Protein AF-A0A1Y4LRM4-F1 (afdb_monomer_lite)

Secondary structure (DSSP, 8-state):
----HHHHHHHHHHHHHHHHHHHHHHHHHHHHTTPPPPPHHHHHHHHHHHHHT---HHHHHH----HHHHHHHHHHHHHHHHHHHHS-HHHHHHHHHHHHHHHHHHHHHHHHHHHHHHHHHHHHHHTTSS-SHHHHTTSS--PPP------

Foldseek 3Di:
DDDPPPVLVVVLVLCVVCVVVVLVLQCVVCVVVPHHRDDSVVSVVVSVCVSVVVDDPCCVVPVCPDPVVVVVVVVVVVVLVVLCVVDDPVRNVVSVVVVVVVVVVVVVVVVVVVVVVVVVVVVCCVVCSNPPCSPPVVVPPPDPPPPPDDD

pLDDT: mean 70.92, std 17.08, range [34.34, 95.25]

Sequence (151 aa):
MRKDLNAGGSLRAVMQQYHLALEQAICQLAQAVGNHPPERAEIALFFQELIDGGWDAYEEATAHESEELRKEDREILQLQEQIRQMLDREGQRQFDRYEDWLNCRMTSELDQAYLVGYQTAIRLLLMGILPADTLLARNARHEPEEEEEKT

Structure (mmCIF, N/CA/C/O 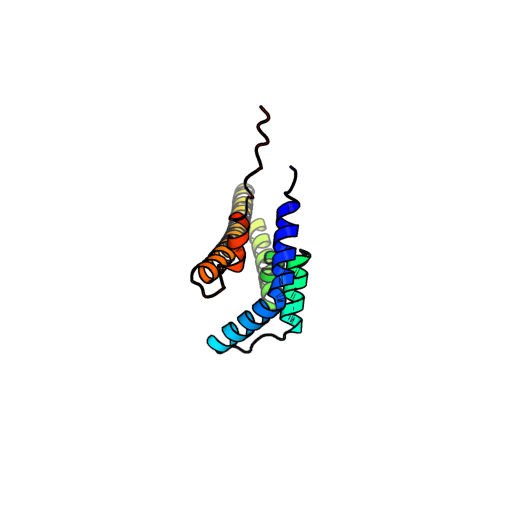backbone):
data_AF-A0A1Y4LRM4-F1
#
_entry.id   AF-A0A1Y4LRM4-F1
#
loop_
_atom_site.group_PDB
_atom_site.id
_atom_site.type_symbol
_atom_site.label_atom_id
_atom_site.label_alt_id
_atom_site.label_comp_id
_atom_site.label_asym_id
_atom_site.label_entity_id
_atom_site.label_seq_id
_atom_site.pdbx_PDB_ins_code
_atom_site.Cartn_x
_atom_site.Cartn_y
_atom_site.Cartn_z
_atom_site.occupancy
_atom_site.B_iso_or_equiv
_atom_site.auth_seq_id
_atom_site.auth_comp_id
_atom_site.auth_asym_id
_atom_site.auth_atom_id
_atom_site.pdbx_PDB_model_num
ATOM 1 N N . MET A 1 1 ? -20.186 1.868 -15.505 1.00 34.34 1 MET A N 1
ATOM 2 C CA . MET A 1 1 ? -18.829 2.426 -15.690 1.00 34.34 1 MET A CA 1
ATOM 3 C C . MET A 1 1 ? -18.031 1.466 -16.556 1.00 34.34 1 MET A C 1
ATOM 5 O O . MET A 1 1 ? -17.829 0.335 -16.138 1.00 34.34 1 MET A O 1
ATOM 9 N N . ARG A 1 2 ? -17.652 1.865 -17.776 1.00 35.56 2 ARG A N 1
ATOM 10 C CA . ARG A 1 2 ? -16.698 1.108 -18.601 1.00 35.56 2 ARG A CA 1
ATOM 11 C C . ARG A 1 2 ? -15.301 1.455 -18.077 1.00 35.56 2 ARG A C 1
ATOM 13 O O . ARG A 1 2 ? -14.904 2.603 -18.201 1.00 35.56 2 ARG A O 1
ATOM 20 N N . LYS A 1 3 ? -14.614 0.512 -17.422 1.00 41.62 3 LYS A N 1
ATOM 21 C CA . LYS A 1 3 ? -13.171 0.633 -17.162 1.00 41.62 3 LYS A CA 1
ATOM 22 C C . LYS A 1 3 ? -12.475 0.573 -18.521 1.00 41.62 3 LYS A C 1
ATOM 24 O O . LYS A 1 3 ? -12.751 -0.342 -19.297 1.00 41.62 3 LYS A O 1
ATOM 29 N N . ASP A 1 4 ? -11.632 1.553 -18.815 1.00 41.44 4 ASP A N 1
ATOM 30 C CA . ASP A 1 4 ? -10.870 1.637 -20.056 1.00 41.44 4 ASP A CA 1
ATOM 31 C C . ASP A 1 4 ? -9.929 0.430 -20.201 1.00 41.44 4 ASP A C 1
ATOM 33 O O . ASP A 1 4 ? -8.789 0.434 -19.744 1.00 41.44 4 ASP A O 1
ATOM 37 N N . LEU A 1 5 ? -10.405 -0.613 -20.886 1.00 46.59 5 LEU A N 1
ATOM 38 C CA . LEU A 1 5 ? -9.640 -1.804 -21.284 1.00 46.59 5 LEU A CA 1
ATOM 39 C C . LEU A 1 5 ? -8.415 -1.473 -22.163 1.00 46.59 5 LEU A C 1
ATOM 41 O O . LEU A 1 5 ? -7.569 -2.331 -22.396 1.00 46.59 5 LEU A O 1
ATOM 45 N N . ASN A 1 6 ? -8.306 -0.233 -22.645 1.00 49.56 6 ASN A N 1
ATOM 46 C CA . ASN A 1 6 ? -7.268 0.199 -23.575 1.00 49.56 6 ASN A CA 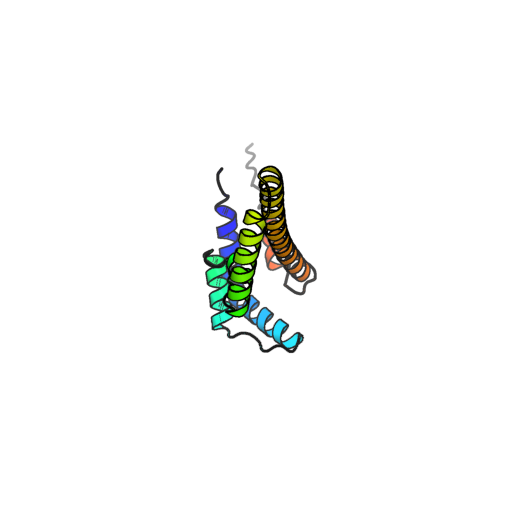1
ATOM 47 C C . ASN A 1 6 ? -5.941 0.573 -22.876 1.00 49.56 6 ASN A C 1
ATOM 49 O O . ASN A 1 6 ? -4.865 0.385 -23.440 1.00 49.56 6 ASN A O 1
ATOM 53 N N . ALA A 1 7 ? -5.988 1.040 -21.620 1.00 48.62 7 ALA A N 1
ATOM 54 C CA . ALA A 1 7 ? -4.785 1.435 -20.877 1.00 48.62 7 ALA A CA 1
ATOM 55 C C . ALA A 1 7 ? -3.923 0.223 -20.470 1.00 48.62 7 ALA A C 1
ATOM 57 O O . ALA A 1 7 ? -2.698 0.257 -20.601 1.00 48.62 7 ALA A O 1
ATOM 58 N N . GLY A 1 8 ? -4.566 -0.879 -20.061 1.00 53.28 8 GLY A N 1
ATOM 59 C CA . GLY A 1 8 ? -3.880 -2.123 -19.687 1.00 53.28 8 GLY A CA 1
ATOM 60 C C . GLY A 1 8 ? -3.144 -2.783 -20.859 1.00 53.28 8 GLY A C 1
ATOM 61 O O . GLY A 1 8 ? -2.034 -3.284 -20.690 1.00 53.28 8 GLY A O 1
ATOM 62 N N . GLY A 1 9 ? -3.708 -2.716 -22.070 1.00 62.94 9 GLY A N 1
ATOM 63 C CA . GLY A 1 9 ? -3.059 -3.229 -23.282 1.00 62.94 9 GLY A CA 1
ATOM 64 C C . GLY A 1 9 ? -1.820 -2.425 -23.686 1.00 62.94 9 GLY A C 1
ATOM 65 O O . GLY A 1 9 ? -0.806 -3.006 -24.075 1.00 62.94 9 GLY A O 1
ATOM 66 N N . SER A 1 10 ? -1.870 -1.097 -23.539 1.00 65.25 10 SER A N 1
ATOM 67 C CA . SER A 1 10 ? -0.737 -0.224 -23.863 1.00 65.25 10 SER A CA 1
ATOM 68 C C . SER A 1 10 ? 0.431 -0.407 -22.891 1.00 65.25 10 SER A C 1
ATOM 70 O O . SER A 1 10 ? 1.576 -0.489 -23.331 1.00 65.25 10 SER A O 1
ATOM 72 N N . LEU A 1 11 ? 0.162 -0.508 -21.583 1.00 65.44 11 LEU A N 1
ATOM 73 C CA . LEU A 1 11 ? 1.206 -0.736 -20.578 1.00 65.44 11 LEU A CA 1
ATOM 74 C C . LEU A 1 11 ? 1.873 -2.105 -20.762 1.00 65.44 11 LEU A C 1
ATOM 76 O O . LEU A 1 11 ? 3.098 -2.195 -20.783 1.00 65.44 11 LEU A O 1
ATOM 80 N N . ARG A 1 12 ? 1.068 -3.152 -20.979 1.00 67.12 12 ARG A N 1
ATOM 81 C CA . ARG A 1 12 ? 1.541 -4.513 -21.263 1.00 67.12 12 ARG A CA 1
ATOM 82 C C . ARG A 1 12 ? 2.486 -4.556 -22.465 1.00 67.12 12 ARG A C 1
ATOM 84 O O . ARG A 1 12 ? 3.555 -5.150 -22.372 1.00 67.12 12 ARG A O 1
ATOM 91 N N . ALA A 1 13 ? 2.124 -3.899 -23.567 1.00 71.12 13 ALA A N 1
ATOM 92 C CA . ALA A 1 13 ? 2.953 -3.857 -24.772 1.00 71.12 13 ALA A CA 1
ATOM 93 C C . ALA A 1 13 ? 4.296 -3.140 -24.540 1.00 71.12 13 ALA A C 1
ATOM 95 O O . ALA A 1 13 ? 5.335 -3.610 -25.000 1.00 71.12 13 ALA A O 1
ATOM 96 N N . VAL A 1 14 ? 4.284 -2.027 -23.799 1.00 70.50 14 VAL A N 1
ATOM 97 C CA . VAL A 1 14 ? 5.500 -1.276 -23.447 1.00 70.50 14 VAL A CA 1
ATOM 98 C C . VAL A 1 14 ? 6.408 -2.107 -22.539 1.00 70.50 14 VAL A C 1
ATOM 100 O O . VAL A 1 14 ? 7.601 -2.226 -22.808 1.00 70.50 14 VAL A O 1
ATOM 103 N N . MET A 1 15 ? 5.853 -2.730 -21.499 1.00 70.25 15 MET A N 1
ATOM 104 C CA . MET A 1 15 ? 6.635 -3.537 -20.561 1.00 70.25 15 MET A CA 1
ATOM 105 C C . MET A 1 15 ? 7.269 -4.753 -21.246 1.00 70.25 15 MET A C 1
ATOM 107 O O . MET A 1 15 ? 8.454 -5.005 -21.052 1.00 70.25 15 MET A O 1
ATOM 111 N N . GLN A 1 16 ? 6.540 -5.444 -22.130 1.00 74.00 16 GLN A N 1
ATOM 112 C CA . GLN A 1 16 ? 7.091 -6.554 -22.921 1.00 74.00 16 GLN A CA 1
ATOM 113 C C . GLN A 1 16 ? 8.221 -6.111 -23.859 1.00 74.00 16 GLN A C 1
ATOM 115 O O . GLN A 1 16 ? 9.205 -6.830 -24.021 1.00 74.00 16 GLN A O 1
ATOM 120 N N . GLN A 1 17 ? 8.104 -4.927 -24.466 1.00 77.12 17 GLN A N 1
ATOM 121 C CA . GLN A 1 17 ? 9.112 -4.408 -25.388 1.00 77.12 17 GLN A CA 1
ATOM 122 C C . GLN A 1 17 ? 10.429 -4.047 -24.683 1.00 77.12 17 GLN A C 1
ATOM 124 O O . GLN A 1 17 ? 11.501 -4.248 -25.254 1.00 77.12 17 GLN A O 1
ATOM 129 N N . TYR A 1 18 ? 10.363 -3.505 -23.464 1.00 75.62 18 TYR A N 1
ATOM 130 C CA . TYR A 1 18 ? 11.533 -2.959 -22.763 1.00 75.62 18 TYR A CA 1
ATOM 131 C C . TYR A 1 18 ? 12.011 -3.796 -21.577 1.00 75.62 18 TYR A C 1
ATOM 133 O O . TYR A 1 18 ? 12.945 -3.383 -20.893 1.00 75.62 18 TYR A O 1
ATOM 141 N N . HIS A 1 19 ? 11.431 -4.974 -21.352 1.00 72.62 19 HIS A N 1
ATOM 142 C CA . HIS A 1 19 ? 11.702 -5.821 -20.191 1.00 72.62 19 HIS A CA 1
ATOM 143 C C . HIS A 1 19 ? 13.205 -6.013 -19.898 1.00 72.62 19 HIS A C 1
ATOM 145 O O . HIS A 1 19 ? 13.652 -5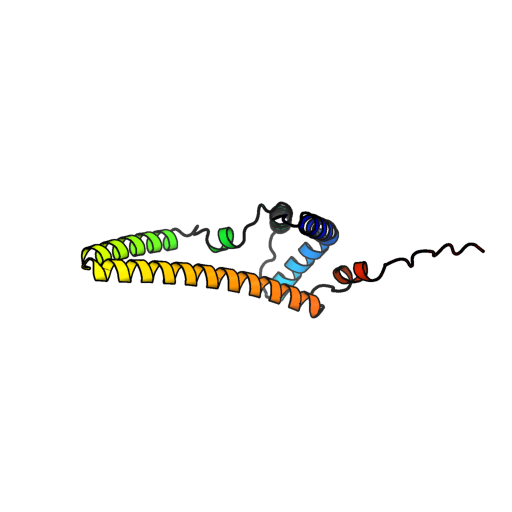.724 -18.793 1.00 72.62 19 HIS A O 1
ATOM 151 N N . LEU A 1 20 ? 14.013 -6.369 -20.904 1.00 76.75 20 LEU A N 1
ATOM 152 C CA . LEU A 1 20 ? 15.460 -6.578 -20.735 1.00 76.75 20 LEU A CA 1
ATOM 153 C C . LEU A 1 20 ? 16.221 -5.294 -20.351 1.00 76.75 20 LEU A C 1
ATOM 155 O O . LEU A 1 20 ? 17.183 -5.332 -19.583 1.00 76.75 20 LEU A O 1
ATOM 159 N N . ALA A 1 21 ? 15.810 -4.147 -20.898 1.00 78.81 21 ALA A N 1
ATOM 160 C CA . ALA A 1 21 ? 16.421 -2.859 -20.578 1.00 78.81 21 ALA A CA 1
ATOM 161 C C . ALA A 1 21 ? 16.053 -2.413 -19.155 1.00 78.81 21 ALA A C 1
ATOM 163 O O . ALA A 1 21 ? 16.892 -1.864 -18.443 1.00 78.81 21 ALA A O 1
ATOM 164 N N . LEU A 1 22 ? 14.820 -2.696 -18.728 1.00 74.81 22 LEU A N 1
ATOM 165 C CA . LEU A 1 22 ? 14.349 -2.433 -17.371 1.00 74.81 22 LEU A CA 1
ATOM 166 C C . LEU A 1 22 ? 15.076 -3.306 -16.340 1.00 74.81 22 LEU A C 1
ATOM 168 O O . LEU A 1 22 ? 15.524 -2.780 -15.324 1.00 74.81 22 LEU A O 1
ATOM 172 N N . GLU A 1 23 ? 15.283 -4.596 -16.625 1.00 77.69 23 GLU A N 1
ATOM 173 C CA . GLU A 1 23 ? 16.111 -5.477 -15.787 1.00 77.69 23 GLU A CA 1
ATOM 174 C C . GLU A 1 23 ? 17.522 -4.916 -15.588 1.00 77.69 23 GLU A C 1
ATOM 176 O O . GLU A 1 23 ? 18.012 -4.808 -14.463 1.00 77.69 23 GLU A O 1
ATOM 181 N N . GLN A 1 24 ? 18.177 -4.513 -16.681 1.00 78.50 24 GLN A N 1
ATOM 182 C CA . GLN A 1 24 ? 19.525 -3.949 -16.618 1.00 78.50 24 GLN A CA 1
ATOM 183 C C . GLN A 1 24 ? 19.569 -2.640 -15.825 1.00 78.50 24 GLN A C 1
ATOM 185 O O . GLN A 1 24 ? 20.495 -2.450 -15.034 1.00 78.50 24 GLN A O 1
ATOM 190 N N . ALA A 1 25 ? 18.576 -1.765 -15.998 1.00 77.44 25 ALA A N 1
ATOM 191 C CA . ALA A 1 25 ? 18.480 -0.516 -15.252 1.00 77.44 25 ALA A CA 1
ATOM 192 C C . ALA A 1 25 ? 18.331 -0.764 -13.742 1.00 77.44 25 ALA A C 1
ATOM 194 O O . ALA A 1 25 ? 19.029 -0.130 -12.952 1.00 77.44 25 ALA A O 1
ATOM 195 N N . ILE A 1 26 ? 17.493 -1.725 -13.334 1.00 75.19 26 ILE A N 1
ATOM 196 C CA . ILE A 1 26 ? 17.320 -2.104 -11.922 1.00 75.19 26 ILE A CA 1
ATOM 197 C C . ILE A 1 26 ? 18.644 -2.597 -11.328 1.00 75.19 26 ILE A C 1
ATOM 199 O O . ILE A 1 26 ? 19.051 -2.128 -10.262 1.00 75.19 26 ILE A O 1
ATOM 203 N N . CYS A 1 27 ? 19.364 -3.479 -12.029 1.00 75.00 27 CYS A N 1
ATOM 204 C CA . CYS A 1 27 ? 20.660 -3.958 -11.549 1.00 75.00 27 CYS A CA 1
ATOM 205 C C . CYS A 1 27 ? 21.686 -2.820 -11.407 1.00 75.00 27 CYS A C 1
ATOM 207 O O . CYS A 1 27 ? 22.420 -2.774 -10.421 1.00 75.00 27 CYS A O 1
ATOM 209 N N . GLN A 1 28 ? 21.736 -1.898 -12.373 1.00 77.00 28 GLN A N 1
ATOM 210 C CA . GLN A 1 28 ? 22.663 -0.763 -12.348 1.00 77.00 28 GLN A CA 1
ATOM 211 C C . GLN A 1 28 ? 22.339 0.221 -11.222 1.00 77.00 28 GLN A C 1
ATOM 213 O O . GLN A 1 28 ? 23.251 0.695 -10.547 1.00 77.00 28 GLN A O 1
ATOM 218 N N . LEU A 1 29 ? 21.056 0.500 -10.981 1.00 71.50 29 LEU A N 1
ATOM 219 C CA . LEU A 1 29 ? 20.618 1.356 -9.881 1.00 71.50 29 LEU A CA 1
ATOM 220 C C . LEU A 1 29 ? 20.972 0.744 -8.525 1.00 71.50 29 LEU A C 1
ATOM 222 O O . LEU A 1 29 ? 21.547 1.441 -7.691 1.00 71.50 29 LEU A O 1
ATOM 226 N N . ALA A 1 30 ? 20.702 -0.551 -8.325 1.00 68.94 30 ALA A N 1
ATOM 227 C CA . ALA A 1 30 ? 21.066 -1.258 -7.098 1.00 68.94 30 ALA A CA 1
ATOM 228 C C . ALA A 1 30 ? 22.578 -1.179 -6.832 1.00 68.94 30 ALA A C 1
ATOM 230 O O . ALA A 1 30 ? 22.998 -0.810 -5.737 1.00 68.94 30 ALA A O 1
ATOM 231 N N . GLN A 1 31 ? 23.396 -1.419 -7.859 1.00 72.94 31 GLN A N 1
ATOM 232 C CA . GLN A 1 31 ? 24.853 -1.306 -7.761 1.00 72.94 31 GLN A CA 1
ATOM 233 C C . GLN A 1 31 ? 25.315 0.124 -7.455 1.00 72.94 31 GLN A C 1
ATOM 235 O O . GLN A 1 31 ? 26.211 0.313 -6.632 1.00 72.94 31 GLN A O 1
ATOM 240 N N . ALA A 1 32 ? 24.705 1.136 -8.079 1.00 68.19 32 ALA A N 1
ATOM 241 C CA . ALA A 1 32 ? 25.070 2.538 -7.885 1.00 68.19 32 ALA A CA 1
ATOM 242 C C . ALA A 1 32 ? 24.819 3.032 -6.451 1.00 68.19 32 ALA A C 1
ATOM 244 O O . ALA A 1 32 ? 25.557 3.888 -5.966 1.00 68.19 32 ALA A O 1
ATOM 245 N N . VAL A 1 33 ? 23.817 2.477 -5.761 1.00 70.25 33 VAL A N 1
ATOM 246 C CA . VAL A 1 33 ? 23.531 2.782 -4.347 1.00 70.25 33 VAL A CA 1
ATOM 247 C C . VAL A 1 33 ? 24.230 1.834 -3.362 1.00 70.25 33 VAL A C 1
ATOM 249 O O . VAL A 1 33 ? 24.035 1.959 -2.157 1.00 70.25 33 VAL A O 1
ATOM 252 N N . GLY A 1 34 ? 25.066 0.910 -3.852 1.00 66.94 34 GLY A N 1
ATOM 253 C CA . GLY A 1 34 ? 25.830 -0.032 -3.026 1.00 66.94 34 GLY A CA 1
ATOM 254 C C . GLY A 1 34 ? 25.057 -1.275 -2.569 1.00 66.94 34 GLY A C 1
ATOM 255 O O . GLY A 1 34 ? 25.551 -2.009 -1.715 1.00 66.94 34 GLY A O 1
ATOM 256 N N . ASN A 1 35 ? 23.876 -1.533 -3.135 1.00 64.69 35 ASN A N 1
ATOM 257 C CA . ASN A 1 35 ? 23.068 -2.717 -2.847 1.00 64.69 35 ASN A CA 1
ATOM 258 C C . ASN A 1 35 ? 23.451 -3.900 -3.750 1.00 64.69 35 ASN A C 1
ATOM 260 O O . ASN A 1 35 ? 23.973 -3.732 -4.857 1.00 64.69 35 ASN A O 1
ATOM 264 N N . HIS A 1 36 ? 23.144 -5.117 -3.293 1.00 77.12 36 HIS A N 1
ATOM 265 C CA . HIS A 1 36 ? 23.190 -6.291 -4.160 1.00 77.12 36 HIS A CA 1
ATOM 266 C C . HIS A 1 36 ? 22.024 -6.226 -5.161 1.00 77.12 36 HIS A C 1
ATOM 268 O O . HIS A 1 36 ? 20.888 -6.008 -4.735 1.00 77.12 36 HIS A O 1
ATOM 274 N N . PRO A 1 37 ? 22.272 -6.363 -6.475 1.00 75.94 37 PRO A N 1
ATOM 275 C CA . PRO A 1 37 ? 21.195 -6.382 -7.455 1.00 75.94 37 PRO A CA 1
ATOM 276 C C . PRO A 1 37 ? 20.318 -7.636 -7.269 1.00 75.94 37 PRO A C 1
ATOM 278 O O . PRO A 1 37 ? 20.877 -8.702 -7.013 1.00 75.94 37 PRO A O 1
ATOM 281 N N . PRO A 1 38 ? 18.984 -7.534 -7.425 1.00 76.56 38 PRO A N 1
ATOM 282 C CA . PRO A 1 38 ? 18.088 -8.693 -7.374 1.00 76.56 38 PRO A CA 1
ATOM 283 C C . PRO A 1 38 ? 18.406 -9.715 -8.471 1.00 76.56 38 PRO A C 1
ATOM 285 O O . PRO A 1 38 ? 19.009 -9.369 -9.499 1.00 76.56 38 PRO A O 1
ATOM 288 N N . GLU A 1 39 ? 17.975 -10.964 -8.291 1.00 84.31 39 GLU A N 1
ATOM 289 C CA . GLU A 1 39 ? 18.142 -11.972 -9.335 1.00 84.31 39 GLU A CA 1
ATOM 290 C C . GLU A 1 39 ? 17.266 -11.643 -10.548 1.00 84.31 39 GLU A C 1
ATOM 292 O O . GLU A 1 39 ? 16.139 -11.167 -10.429 1.00 84.31 39 GLU A O 1
ATOM 297 N N . ARG A 1 40 ? 17.746 -11.947 -11.761 1.00 78.25 40 ARG A N 1
ATOM 298 C CA . ARG A 1 40 ? 16.960 -11.680 -12.981 1.00 78.25 40 ARG A CA 1
ATOM 299 C C . ARG A 1 40 ? 15.600 -12.375 -12.973 1.00 78.25 40 ARG A C 1
ATOM 301 O O . ARG A 1 40 ? 14.637 -11.811 -13.471 1.00 78.25 40 ARG A O 1
ATOM 308 N N . ALA A 1 41 ? 15.522 -13.577 -12.401 1.00 80.19 41 ALA A N 1
ATOM 309 C CA . ALA A 1 41 ? 14.268 -14.315 -12.285 1.00 80.19 41 ALA A CA 1
ATOM 310 C C . ALA A 1 41 ? 13.244 -13.582 -11.401 1.00 80.19 41 ALA A C 1
ATOM 312 O O . ALA A 1 41 ? 12.065 -13.565 -11.739 1.00 80.19 41 ALA A O 1
ATOM 313 N N . GLU A 1 42 ? 13.694 -12.934 -10.324 1.00 78.75 42 GLU A N 1
ATOM 314 C CA . GLU A 1 42 ? 12.844 -12.142 -9.425 1.00 78.75 42 GLU A CA 1
ATOM 315 C C . GLU A 1 42 ? 12.337 -10.878 -10.123 1.00 78.75 42 GLU A C 1
ATOM 317 O O . GLU A 1 42 ? 11.152 -10.559 -10.063 1.00 78.75 42 GLU A O 1
ATOM 322 N N . ILE A 1 43 ? 13.215 -10.194 -10.866 1.00 77.50 43 ILE A N 1
ATOM 323 C CA . ILE A 1 43 ? 12.837 -9.005 -11.639 1.00 77.50 43 ILE A CA 1
ATOM 324 C C . ILE A 1 43 ? 11.823 -9.371 -12.738 1.00 77.50 43 ILE A C 1
ATOM 326 O O . ILE A 1 43 ? 10.846 -8.650 -12.949 1.00 77.50 43 ILE A O 1
ATOM 330 N N . ALA A 1 44 ? 12.028 -10.496 -13.428 1.00 78.19 44 ALA A N 1
ATOM 331 C CA . ALA A 1 44 ? 11.110 -10.993 -14.449 1.00 78.19 44 ALA A CA 1
ATOM 332 C C . ALA A 1 44 ? 9.749 -11.400 -13.882 1.00 78.19 44 ALA A C 1
ATOM 334 O O . ALA A 1 44 ? 8.722 -1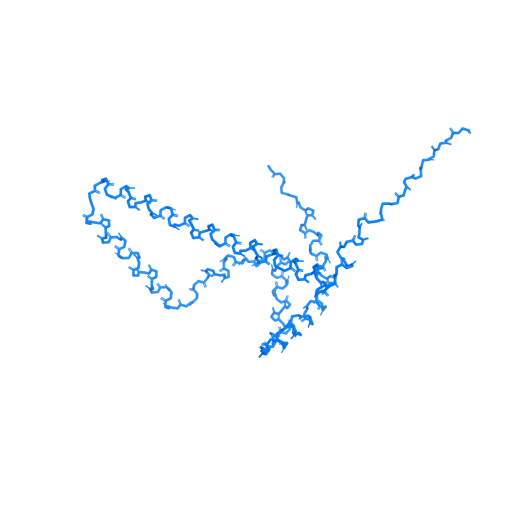1.052 -14.470 1.00 78.19 44 ALA A O 1
ATOM 335 N N . LEU A 1 45 ? 9.736 -12.073 -12.728 1.00 81.19 45 LEU A N 1
ATOM 336 C CA . LEU A 1 45 ? 8.508 -12.435 -12.029 1.00 81.19 45 LEU A CA 1
ATOM 337 C C . LEU A 1 45 ? 7.707 -11.186 -11.643 1.00 81.19 45 LEU A C 1
ATOM 339 O O . LEU A 1 45 ? 6.532 -11.100 -11.990 1.00 81.19 45 LEU A O 1
ATOM 343 N N . PHE A 1 46 ? 8.356 -10.183 -11.045 1.00 82.81 46 PHE A N 1
ATOM 344 C CA . PHE A 1 46 ? 7.716 -8.912 -10.698 1.00 82.81 46 PHE A CA 1
ATOM 345 C C . PHE A 1 46 ? 7.050 -8.247 -11.912 1.00 82.81 46 PHE A C 1
ATOM 347 O O . PHE A 1 46 ? 5.881 -7.865 -11.856 1.00 82.81 46 PHE A O 1
ATOM 354 N N . PHE A 1 47 ? 7.759 -8.126 -13.042 1.00 78.81 47 PHE A N 1
ATOM 355 C CA . PHE A 1 47 ? 7.174 -7.516 -14.240 1.00 78.81 47 PHE A CA 1
ATOM 356 C C . PHE A 1 47 ? 6.007 -8.329 -14.797 1.00 78.81 47 PHE A C 1
ATOM 358 O O . PHE A 1 47 ? 5.044 -7.743 -15.293 1.00 78.81 47 PHE A O 1
ATOM 365 N N . GLN A 1 48 ? 6.070 -9.657 -14.720 1.00 78.25 48 GLN A N 1
ATOM 366 C CA . GLN A 1 48 ? 4.973 -10.515 -15.143 1.00 78.25 48 GLN A CA 1
ATOM 367 C C . GLN A 1 48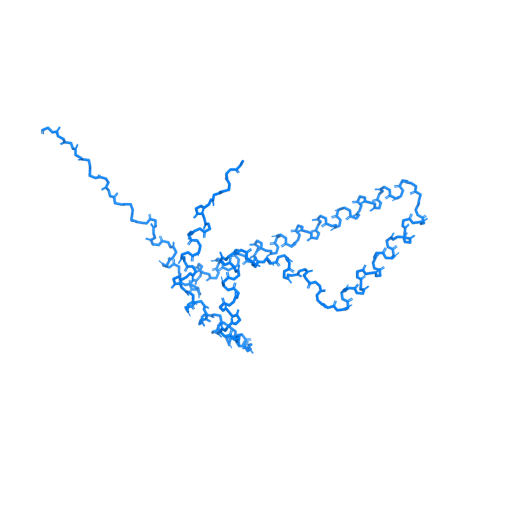 ? 3.738 -10.318 -14.255 1.00 78.25 48 GLN A C 1
ATOM 369 O O . GLN A 1 48 ? 2.653 -10.062 -14.779 1.00 78.25 48 GLN A O 1
ATOM 374 N N . GLU A 1 49 ? 3.899 -10.353 -12.933 1.00 80.81 49 GLU A N 1
ATOM 375 C CA . GLU A 1 49 ? 2.807 -10.124 -11.984 1.00 80.81 49 GLU A CA 1
ATOM 376 C C . GLU A 1 49 ? 2.220 -8.713 -12.133 1.00 80.81 49 GLU A C 1
ATOM 378 O O . GLU A 1 49 ? 1.000 -8.551 -12.155 1.00 80.81 49 GLU A O 1
ATOM 383 N N . LEU A 1 50 ? 3.056 -7.698 -12.365 1.00 77.56 50 LEU A N 1
ATOM 384 C CA . LEU A 1 50 ? 2.613 -6.335 -12.666 1.00 77.56 50 LEU A CA 1
ATOM 385 C C . LEU A 1 50 ? 1.775 -6.261 -13.959 1.00 77.56 50 LEU A C 1
ATOM 387 O O . LEU A 1 50 ? 0.743 -5.592 -13.998 1.00 77.56 50 LEU A O 1
ATOM 391 N N . ILE A 1 51 ? 2.201 -6.937 -15.032 1.00 74.25 51 ILE A N 1
ATOM 392 C CA . ILE A 1 51 ? 1.515 -6.944 -16.341 1.00 74.25 51 ILE A CA 1
ATOM 393 C C . ILE A 1 51 ? 0.190 -7.711 -16.297 1.00 74.25 51 ILE A C 1
ATOM 395 O O . ILE A 1 51 ? -0.772 -7.353 -16.995 1.00 74.25 51 ILE A O 1
ATOM 399 N N . ASP A 1 52 ? 0.156 -8.802 -15.543 1.00 78.44 52 ASP A N 1
ATOM 400 C CA . ASP A 1 52 ? -1.020 -9.655 -15.398 1.00 78.44 52 ASP A CA 1
ATOM 401 C C . ASP A 1 52 ? -1.981 -9.146 -14.317 1.00 78.44 52 ASP A C 1
ATOM 403 O O . ASP A 1 52 ? -3.100 -9.647 -14.210 1.00 78.44 52 ASP A O 1
ATOM 407 N N . GLY A 1 53 ? -1.589 -8.093 -13.589 1.00 74.75 53 GLY A N 1
ATOM 408 C CA . GLY A 1 53 ? -2.356 -7.539 -12.476 1.00 74.75 53 GLY A CA 1
ATOM 409 C C . GLY A 1 53 ? -2.398 -8.475 -11.267 1.00 74.75 53 GLY A C 1
ATOM 410 O O . GLY A 1 53 ? -3.312 -8.367 -10.458 1.00 74.75 53 GLY A O 1
ATOM 411 N N . GLY A 1 54 ? -1.454 -9.416 -11.187 1.00 76.12 54 GLY A N 1
ATOM 412 C CA . GLY A 1 54 ? -1.242 -10.296 -10.041 1.00 76.12 54 GLY A CA 1
ATOM 413 C C . GLY A 1 54 ? -0.408 -9.654 -8.933 1.00 76.12 54 GLY A C 1
ATOM 414 O O . GLY A 1 54 ? -0.376 -10.189 -7.834 1.00 76.12 54 GLY A O 1
ATOM 415 N N . TRP A 1 55 ? 0.238 -8.519 -9.212 1.00 78.81 55 TRP A N 1
ATOM 416 C CA . TRP A 1 55 ? 0.970 -7.742 -8.219 1.00 78.81 55 TRP A CA 1
ATOM 417 C C . TRP A 1 55 ? 0.116 -6.593 -7.674 1.00 78.81 55 TRP A C 1
ATOM 419 O O . TRP A 1 55 ? -0.338 -5.737 -8.442 1.00 78.81 55 TRP A O 1
ATOM 429 N N . ASP A 1 56 ? -0.056 -6.556 -6.353 1.00 71.75 56 ASP A N 1
ATOM 430 C CA . ASP A 1 56 ? -0.737 -5.486 -5.627 1.00 71.75 56 ASP A CA 1
ATOM 431 C C . ASP A 1 56 ? 0.217 -4.878 -4.587 1.00 71.75 56 ASP A C 1
ATOM 433 O O . ASP A 1 56 ? 0.644 -5.531 -3.637 1.00 71.75 56 ASP A O 1
ATOM 437 N N . ALA A 1 57 ? 0.569 -3.605 -4.779 1.00 67.19 57 ALA A N 1
ATOM 438 C CA . ALA A 1 57 ? 1.513 -2.907 -3.908 1.00 67.19 57 ALA A CA 1
ATOM 439 C C . ALA A 1 57 ? 0.981 -2.696 -2.486 1.00 67.19 57 ALA A C 1
ATOM 441 O O . ALA A 1 57 ? 1.770 -2.568 -1.551 1.00 67.19 57 ALA A O 1
ATOM 442 N N . TYR A 1 58 ? -0.343 -2.593 -2.326 1.00 60.78 58 TYR A N 1
ATOM 443 C CA . TYR A 1 58 ? -0.963 -2.472 -1.016 1.00 60.78 58 TYR A CA 1
ATOM 444 C C . TYR A 1 58 ? -0.857 -3.808 -0.292 1.00 60.78 58 TYR A C 1
ATOM 446 O O . TYR A 1 58 ? -0.402 -3.829 0.848 1.00 60.78 58 TYR A O 1
ATOM 454 N N . GLU A 1 59 ? -1.193 -4.919 -0.950 1.00 68.56 59 GLU A N 1
ATOM 455 C CA . GLU A 1 59 ? -0.998 -6.253 -0.385 1.00 68.56 59 GLU A CA 1
ATOM 456 C C . GLU A 1 59 ? 0.476 -6.523 -0.086 1.00 68.56 59 GLU A C 1
ATOM 458 O O . GLU A 1 59 ? 0.759 -6.983 1.004 1.00 68.56 59 GLU A O 1
ATOM 463 N N . GLU A 1 60 ? 1.434 -6.178 -0.948 1.00 72.75 60 GLU A N 1
ATOM 464 C CA . GLU A 1 60 ? 2.860 -6.384 -0.640 1.00 72.75 60 GLU A CA 1
ATOM 465 C C . GLU A 1 60 ? 3.325 -5.543 0.563 1.00 72.75 60 GLU A C 1
ATOM 467 O O . GLU A 1 60 ? 3.998 -6.050 1.459 1.00 72.75 60 GLU A O 1
ATOM 472 N N . ALA A 1 61 ? 2.935 -4.266 0.630 1.00 66.38 61 ALA A N 1
ATOM 473 C CA . ALA A 1 61 ? 3.331 -3.377 1.723 1.00 66.38 61 ALA A CA 1
ATOM 474 C C . ALA A 1 61 ? 2.624 -3.693 3.054 1.00 66.38 61 ALA A C 1
ATOM 476 O O . ALA A 1 61 ? 3.126 -3.330 4.118 1.00 66.38 61 ALA A O 1
ATOM 477 N N . THR A 1 62 ? 1.454 -4.337 2.999 1.00 63.56 62 THR A N 1
ATOM 478 C CA . THR A 1 62 ? 0.616 -4.660 4.167 1.00 63.56 62 THR A CA 1
ATOM 479 C C . THR A 1 62 ? 0.489 -6.160 4.426 1.00 63.56 62 THR A C 1
ATOM 481 O O . THR A 1 62 ? -0.183 -6.573 5.373 1.00 63.56 62 THR A O 1
ATOM 484 N N . ALA A 1 63 ? 1.149 -7.011 3.643 1.00 66.06 63 ALA A N 1
ATOM 485 C CA . ALA A 1 63 ? 1.318 -8.420 3.943 1.00 66.06 63 ALA A CA 1
ATOM 486 C C . ALA A 1 63 ? 2.266 -8.503 5.137 1.00 66.06 63 ALA A C 1
ATOM 488 O O . ALA A 1 63 ? 3.486 -8.563 5.007 1.00 66.06 63 ALA A O 1
ATOM 489 N N . HIS A 1 64 ? 1.695 -8.452 6.340 1.00 61.38 64 HIS A N 1
ATOM 490 C CA . HIS A 1 64 ? 2.428 -8.547 7.595 1.00 61.38 64 HIS A CA 1
ATOM 491 C C . HIS A 1 64 ? 2.977 -9.974 7.744 1.00 61.38 64 HIS A C 1
ATOM 493 O O . HIS A 1 64 ? 2.414 -10.795 8.466 1.00 61.38 64 HIS A O 1
ATOM 499 N N . GLU A 1 65 ? 4.049 -10.318 7.029 1.00 58.38 65 GLU A N 1
ATOM 500 C CA . GLU A 1 65 ? 4.701 -11.625 7.145 1.00 58.38 65 GLU A CA 1
ATOM 501 C C . GLU A 1 65 ? 5.499 -11.757 8.445 1.00 58.38 65 GLU A C 1
ATOM 503 O O . GLU A 1 65 ? 5.658 -12.873 8.946 1.00 58.38 65 GLU A O 1
ATOM 508 N N . SER A 1 66 ? 5.907 -10.633 9.046 1.00 70.62 66 SER A N 1
ATOM 509 C CA . SER A 1 66 ? 6.605 -10.615 10.332 1.00 70.62 66 SER A CA 1
ATOM 510 C C . SER A 1 66 ? 5.693 -11.068 11.475 1.00 70.62 66 SER A C 1
ATOM 512 O O . SER A 1 66 ? 4.607 -10.531 11.705 1.00 70.62 66 SER A O 1
ATOM 514 N N . GLU A 1 67 ? 6.157 -12.062 12.229 1.00 77.06 67 GLU A N 1
ATOM 515 C CA . GLU A 1 67 ? 5.485 -12.565 13.428 1.00 77.06 67 GLU A CA 1
ATOM 516 C C . GLU A 1 67 ? 5.372 -11.493 14.528 1.00 77.06 67 GLU A C 1
ATOM 518 O O . GLU A 1 67 ? 4.436 -11.522 15.328 1.00 77.06 67 GLU A O 1
ATOM 523 N N . GLU A 1 68 ? 6.271 -10.505 14.520 1.00 80.62 68 GLU A N 1
ATOM 524 C CA . GLU A 1 68 ? 6.265 -9.366 15.441 1.00 80.62 68 GLU A CA 1
ATOM 525 C C . GLU A 1 68 ? 5.068 -8.447 15.180 1.00 80.62 68 GLU A C 1
ATOM 527 O O . GLU A 1 68 ? 4.294 -8.186 16.099 1.00 80.62 68 GLU A O 1
ATOM 532 N N . LEU A 1 69 ? 4.841 -8.059 13.922 1.00 78.69 69 LEU A N 1
ATOM 533 C CA . LEU A 1 69 ? 3.710 -7.205 13.543 1.00 78.69 69 LEU A CA 1
ATOM 534 C C . LEU A 1 69 ? 2.370 -7.889 13.835 1.00 78.69 69 LEU A C 1
ATOM 536 O O . LEU A 1 69 ? 1.478 -7.300 14.436 1.00 78.69 69 LEU A O 1
ATOM 540 N N . ARG A 1 70 ? 2.261 -9.192 13.540 1.00 82.25 70 ARG A N 1
ATOM 541 C CA . ARG A 1 70 ? 1.058 -9.970 13.885 1.00 82.25 70 ARG A CA 1
ATOM 542 C C . ARG A 1 70 ? 0.804 -10.039 15.389 1.00 82.25 70 ARG A C 1
ATOM 544 O O . ARG A 1 70 ? -0.344 -10.187 15.813 1.00 82.25 70 ARG A O 1
ATOM 551 N N . LYS A 1 71 ? 1.859 -10.025 16.207 1.00 89.62 71 LYS A N 1
ATOM 552 C CA . LYS A 1 71 ? 1.723 -9.981 17.663 1.00 89.62 71 LYS A CA 1
ATOM 553 C C . LYS A 1 71 ? 1.235 -8.605 18.104 1.00 89.62 71 LYS A C 1
ATOM 555 O O . LYS A 1 71 ? 0.305 -8.547 18.902 1.00 89.62 71 LYS A O 1
ATOM 560 N N . GLU A 1 72 ? 1.819 -7.535 17.577 1.00 89.25 72 GLU A N 1
ATOM 561 C CA . GLU A 1 72 ? 1.398 -6.161 17.863 1.00 89.25 72 GLU A CA 1
ATOM 562 C C . GLU A 1 72 ? -0.077 -5.938 17.506 1.00 89.25 72 GLU A C 1
ATOM 564 O O . GLU A 1 72 ? -0.829 -5.466 18.356 1.00 89.25 72 GLU A O 1
ATOM 569 N N . ASP A 1 73 ? -0.532 -6.403 16.339 1.00 86.50 73 ASP A N 1
ATOM 570 C CA . ASP A 1 73 ? -1.945 -6.334 15.936 1.00 86.50 73 ASP A CA 1
ATOM 571 C C . ASP A 1 73 ? -2.878 -7.016 16.946 1.00 86.50 73 ASP A C 1
ATOM 573 O O . ASP A 1 73 ? -3.934 -6.489 17.307 1.00 86.50 73 ASP A O 1
ATOM 577 N N . ARG A 1 74 ? -2.491 -8.196 17.448 1.00 90.38 74 ARG A N 1
ATOM 578 C CA . ARG A 1 74 ? -3.280 -8.924 18.456 1.00 90.38 74 ARG A CA 1
ATOM 579 C C . ARG A 1 74 ? -3.354 -8.165 19.777 1.00 90.38 74 ARG A C 1
ATOM 581 O O . ARG A 1 74 ? -4.422 -8.136 20.384 1.00 90.38 74 ARG A O 1
ATOM 588 N N . GLU A 1 75 ? -2.244 -7.586 20.227 1.00 94.62 75 GLU A N 1
ATOM 589 C CA . GLU A 1 75 ? -2.193 -6.795 21.463 1.00 94.62 75 GLU A CA 1
ATOM 590 C C . GLU A 1 75 ? -3.028 -5.513 21.329 1.00 94.62 75 GLU A C 1
ATOM 592 O O . GLU A 1 75 ? -3.789 -5.174 22.237 1.00 94.62 75 GLU A O 1
ATOM 597 N N . ILE A 1 76 ? -2.964 -4.841 20.173 1.00 91.56 76 ILE A N 1
ATOM 598 C CA . ILE A 1 76 ? -3.781 -3.660 19.864 1.00 91.56 76 ILE A CA 1
ATOM 599 C C . ILE A 1 76 ? -5.270 -4.011 19.939 1.00 91.56 76 ILE A C 1
ATOM 601 O O . ILE A 1 76 ? -6.009 -3.344 20.662 1.00 91.56 76 ILE A O 1
ATOM 605 N N . LEU A 1 77 ? -5.702 -5.095 19.286 1.00 91.81 77 LEU A N 1
ATOM 606 C CA . LEU A 1 77 ? -7.100 -5.540 19.318 1.00 91.81 77 LEU A CA 1
ATOM 607 C C . LEU A 1 77 ? -7.573 -5.881 20.738 1.00 91.81 77 LEU A C 1
ATOM 609 O O . LEU A 1 77 ? -8.692 -5.539 21.125 1.00 91.81 77 LEU A O 1
ATOM 613 N N . GLN A 1 78 ? -6.725 -6.534 21.539 1.00 95.12 78 GLN A N 1
ATOM 614 C CA . GLN A 1 78 ? -7.051 -6.837 22.935 1.00 95.12 78 GLN A CA 1
ATOM 615 C C . GLN A 1 78 ? -7.209 -5.566 23.775 1.00 95.12 78 GLN A C 1
ATOM 617 O O . GLN A 1 78 ? -8.154 -5.467 24.559 1.00 95.12 78 GLN A O 1
ATOM 622 N N . LEU A 1 79 ? -6.318 -4.587 23.608 1.00 95.25 79 LEU A N 1
ATOM 623 C CA . LEU A 1 79 ? -6.405 -3.303 24.301 1.00 95.25 79 LEU A CA 1
ATOM 624 C C . LEU A 1 79 ? -7.639 -2.504 23.871 1.00 95.25 79 LEU A C 1
ATOM 626 O O . LEU A 1 79 ? -8.322 -1.945 24.727 1.00 95.25 79 LEU A O 1
ATOM 630 N N . GLN A 1 80 ? -7.962 -2.478 22.576 1.00 93.06 80 GLN A N 1
ATOM 631 C CA . GLN A 1 80 ? -9.168 -1.823 22.057 1.00 93.06 80 GLN A CA 1
ATOM 632 C C . GLN A 1 80 ? -1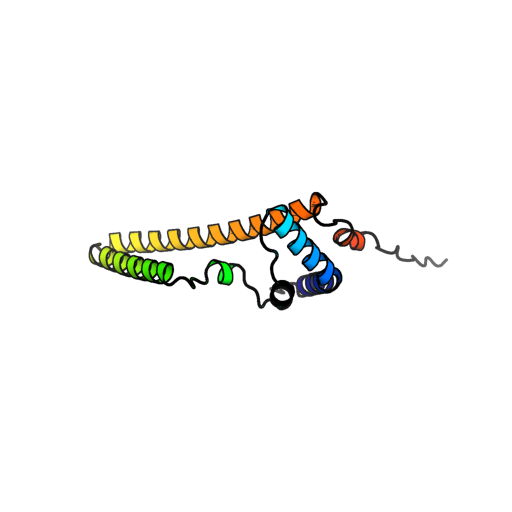0.435 -2.402 22.694 1.00 93.06 80 GLN A C 1
ATOM 634 O O . GLN A 1 80 ? -11.306 -1.654 23.142 1.00 93.06 80 GLN A O 1
ATOM 639 N N . GLU A 1 81 ? -10.512 -3.728 22.814 1.00 93.06 81 GLU A N 1
ATOM 640 C CA . GLU A 1 81 ? -11.643 -4.401 23.449 1.00 93.06 81 GLU A CA 1
ATOM 641 C C . GLU A 1 81 ? -11.728 -4.095 24.954 1.00 93.06 81 GLU A C 1
ATOM 643 O O . GLU A 1 81 ? -12.803 -3.786 25.471 1.00 93.06 81 GLU A O 1
ATOM 648 N N . GLN A 1 82 ? -10.594 -4.083 25.662 1.00 94.12 82 GLN A N 1
ATOM 649 C CA . GLN A 1 82 ? -10.552 -3.676 27.072 1.00 94.12 82 GLN A CA 1
ATOM 650 C C . GLN A 1 82 ? -11.022 -2.226 27.259 1.00 94.12 82 GLN A C 1
ATOM 652 O O . GLN A 1 82 ? -11.805 -1.939 28.165 1.00 94.12 82 GLN A O 1
ATOM 657 N N . ILE A 1 83 ? -10.589 -1.311 26.388 1.00 93.00 83 ILE A N 1
ATOM 658 C CA . ILE A 1 83 ? -11.012 0.093 26.413 1.00 93.00 83 ILE A CA 1
ATOM 659 C C . ILE A 1 83 ? -12.517 0.202 26.158 1.00 93.00 83 ILE A C 1
ATOM 661 O O . ILE A 1 83 ? -13.209 0.874 26.925 1.00 93.00 83 ILE A O 1
ATOM 665 N N . ARG A 1 84 ? -13.057 -0.507 25.157 1.00 91.44 84 ARG A N 1
ATOM 666 C CA . ARG A 1 84 ? -14.504 -0.544 24.886 1.00 91.44 84 ARG A CA 1
ATOM 667 C C . ARG A 1 84 ? -15.313 -0.983 26.099 1.00 91.44 84 ARG A C 1
ATOM 669 O O . ARG A 1 84 ? -16.353 -0.389 26.374 1.00 91.44 84 ARG A O 1
ATOM 676 N N . GLN A 1 85 ? -14.841 -1.984 26.837 1.00 91.94 85 GLN A N 1
ATOM 677 C CA . GLN A 1 85 ? -15.528 -2.492 28.028 1.00 91.94 85 GLN A CA 1
ATOM 678 C C . GLN A 1 85 ? -15.529 -1.500 29.201 1.00 91.94 85 GLN A C 1
ATOM 680 O O . GLN A 1 85 ? -16.436 -1.544 30.031 1.00 91.94 85 GLN A O 1
ATOM 685 N N . MET A 1 86 ? -14.545 -0.597 29.272 1.00 93.75 86 MET A N 1
ATOM 686 C CA . MET A 1 86 ? -14.476 0.447 30.303 1.00 93.75 86 MET A CA 1
ATOM 687 C C . MET A 1 86 ? -15.316 1.689 29.978 1.00 93.75 86 MET A C 1
ATOM 689 O O . MET A 1 86 ? -15.619 2.472 30.879 1.00 93.75 86 MET A O 1
ATOM 693 N N . LEU A 1 87 ? -15.663 1.896 28.707 1.00 95.06 87 LEU A N 1
ATOM 694 C CA . LEU A 1 87 ? -16.410 3.063 28.250 1.00 95.06 87 LEU A CA 1
ATOM 695 C C . LEU A 1 87 ? -17.924 2.860 28.387 1.00 95.06 87 LEU A C 1
ATOM 697 O O . LEU A 1 87 ? -18.456 1.758 28.253 1.00 95.06 87 LEU A O 1
ATOM 701 N N . ASP A 1 88 ? -18.637 3.958 28.625 1.00 94.06 88 ASP A N 1
ATOM 702 C CA . ASP A 1 88 ? -20.093 3.990 28.548 1.00 94.06 88 ASP A CA 1
ATOM 703 C C . ASP A 1 88 ? -20.566 4.035 27.082 1.00 94.06 88 ASP A C 1
ATOM 705 O O . ASP A 1 88 ? -19.775 4.119 26.145 1.00 94.06 88 ASP A O 1
ATOM 709 N N . ARG A 1 89 ? -21.883 3.979 26.847 1.00 90.56 89 ARG A N 1
ATOM 710 C CA . ARG A 1 89 ? -22.433 3.902 25.478 1.00 90.56 89 ARG A CA 1
ATOM 711 C C . ARG A 1 89 ? -22.043 5.080 24.584 1.00 90.56 89 ARG A C 1
ATOM 713 O O . ARG A 1 89 ? -21.925 4.899 23.375 1.00 90.56 89 ARG A O 1
ATOM 720 N N . GLU A 1 90 ? -21.906 6.279 25.146 1.00 94.50 90 GLU A N 1
ATOM 721 C CA . GLU A 1 90 ? -21.500 7.451 24.367 1.00 94.50 90 GLU A CA 1
ATOM 722 C C . GLU A 1 90 ? -19.987 7.443 24.116 1.00 94.50 90 GLU A C 1
ATOM 724 O O . GLU A 1 90 ? -19.562 7.689 22.987 1.00 94.50 90 GLU A O 1
ATOM 729 N N . GLY A 1 91 ? -19.182 7.054 25.112 1.00 93.06 91 GLY A N 1
ATOM 730 C CA . GLY A 1 91 ? -17.748 6.829 24.948 1.00 93.06 91 GLY A CA 1
ATOM 731 C C . GLY A 1 91 ? -17.431 5.763 23.898 1.00 93.06 91 GLY A C 1
ATOM 732 O O . GLY A 1 91 ? -16.565 5.983 23.057 1.00 93.06 91 GLY A O 1
ATOM 733 N N . GLN A 1 92 ? -18.182 4.658 23.867 1.00 93.25 92 GLN A N 1
ATOM 734 C CA . GLN A 1 92 ? -18.044 3.612 22.847 1.00 93.25 92 GLN A CA 1
ATOM 735 C C . GLN A 1 92 ? -18.299 4.152 21.434 1.00 93.25 92 GLN A C 1
ATOM 737 O O . GLN A 1 92 ? -17.491 3.925 20.544 1.00 93.25 92 GLN A O 1
ATOM 742 N N . ARG A 1 93 ? -19.353 4.955 21.227 1.00 93.19 93 ARG A N 1
ATOM 743 C CA . ARG A 1 93 ? -19.626 5.573 19.914 1.00 93.19 93 ARG A CA 1
ATOM 744 C C . ARG A 1 93 ? -18.526 6.530 19.469 1.00 93.19 93 ARG A C 1
ATOM 746 O O . ARG A 1 93 ? -18.234 6.622 18.278 1.00 93.19 93 ARG A O 1
ATOM 753 N N . GLN A 1 94 ? -17.957 7.294 20.399 1.00 93.19 94 GLN A N 1
ATOM 754 C CA . GLN A 1 94 ? -16.827 8.171 20.092 1.00 93.19 94 GLN A CA 1
ATOM 755 C C . GLN A 1 94 ? -15.573 7.364 19.759 1.00 93.19 94 GLN A C 1
ATOM 757 O O . GLN A 1 94 ? -14.851 7.732 18.834 1.00 93.19 94 GLN A O 1
ATOM 762 N N . PHE A 1 95 ? -15.351 6.259 20.469 1.00 93.81 95 PHE A N 1
ATOM 763 C CA . PHE A 1 95 ? -14.245 5.346 20.225 1.00 93.81 95 PHE A CA 1
ATOM 764 C C . PHE A 1 95 ? -14.359 4.653 18.862 1.00 93.81 95 PHE A C 1
ATOM 766 O O . PHE A 1 95 ? -13.399 4.680 18.102 1.00 93.81 95 PHE A O 1
ATOM 773 N N . ASP A 1 96 ? -15.542 4.160 18.490 1.00 92.62 96 ASP A N 1
ATOM 774 C CA . ASP A 1 96 ? -15.777 3.563 17.169 1.00 92.62 96 ASP A CA 1
ATOM 775 C C . ASP A 1 96 ? -15.502 4.578 16.046 1.00 92.62 96 ASP A C 1
ATOM 777 O O . ASP A 1 96 ? -14.793 4.286 15.087 1.00 92.62 96 ASP A O 1
ATOM 781 N N . ARG A 1 97 ? -15.963 5.830 16.200 1.00 94.19 97 ARG A N 1
ATOM 782 C CA . ARG A 1 97 ? -15.645 6.900 15.238 1.00 94.19 97 ARG A CA 1
ATOM 783 C C . ARG A 1 97 ? -14.149 7.188 15.168 1.00 94.19 97 ARG A C 1
ATOM 785 O O . ARG A 1 97 ? -13.649 7.504 14.093 1.00 94.19 97 ARG A O 1
ATOM 792 N N . TYR A 1 98 ? -13.449 7.158 16.300 1.00 93.62 98 TYR A N 1
ATOM 793 C CA . TYR A 1 98 ? -12.000 7.336 16.331 1.00 93.62 98 TYR A CA 1
ATOM 794 C C . TYR A 1 98 ? -11.289 6.220 15.556 1.00 93.62 98 TYR A C 1
ATOM 796 O O . TYR A 1 98 ? -10.426 6.527 14.734 1.00 93.62 98 TYR A O 1
ATOM 804 N N . GLU A 1 99 ? -11.678 4.960 15.761 1.00 92.62 99 GLU A N 1
ATOM 805 C CA . GLU A 1 99 ? -11.121 3.818 15.029 1.00 92.62 99 GLU A CA 1
ATOM 806 C C . GLU A 1 99 ? -11.380 3.928 13.525 1.00 92.62 99 GLU A C 1
ATOM 808 O O . GLU A 1 99 ? -10.451 3.768 12.733 1.00 92.62 99 GLU A O 1
ATOM 813 N N . ASP A 1 100 ? -12.599 4.300 13.127 1.00 92.88 100 ASP A N 1
ATOM 814 C CA . ASP A 1 100 ? -12.937 4.532 11.721 1.00 92.88 100 ASP A CA 1
ATOM 815 C C . ASP A 1 100 ? -12.035 5.606 11.096 1.00 92.88 100 ASP A C 1
ATOM 817 O O . ASP A 1 100 ? -11.492 5.415 10.005 1.00 92.88 100 ASP A O 1
ATOM 821 N N . TRP A 1 101 ? -11.825 6.730 11.792 1.00 92.25 101 TRP A N 1
ATOM 822 C CA . TRP A 1 101 ? -10.945 7.802 11.317 1.00 92.25 101 TRP A CA 1
ATOM 823 C C . TRP A 1 101 ? -9.483 7.368 11.236 1.00 92.25 101 TRP A C 1
ATOM 825 O O . TRP A 1 101 ? -8.795 7.737 10.280 1.00 92.25 101 TRP A O 1
ATOM 835 N N . LEU A 1 102 ? -9.005 6.594 12.211 1.00 88.88 102 LEU A N 1
ATOM 836 C CA . LEU A 1 102 ? -7.638 6.083 12.230 1.00 88.88 102 LEU A CA 1
ATOM 837 C C . LEU A 1 102 ? -7.394 5.124 11.055 1.00 88.88 102 LEU A C 1
ATOM 839 O O . LEU A 1 102 ? -6.414 5.287 10.327 1.00 88.88 102 LEU A O 1
ATOM 843 N N . ASN A 1 103 ? -8.331 4.207 10.804 1.00 86.06 103 ASN A N 1
ATOM 844 C CA . ASN A 1 103 ? -8.283 3.268 9.682 1.00 86.06 103 ASN A CA 1
ATOM 845 C C . ASN A 1 103 ? -8.335 3.988 8.325 1.00 86.06 103 ASN A C 1
ATOM 847 O O . ASN A 1 103 ? -7.541 3.698 7.424 1.00 86.06 103 ASN A O 1
ATOM 851 N N . CYS A 1 104 ? -9.225 4.978 8.184 1.00 89.25 104 CYS A N 1
ATOM 852 C CA . CYS A 1 104 ? -9.309 5.802 6.976 1.00 89.25 104 CYS A CA 1
ATOM 853 C C . CYS A 1 104 ? -8.012 6.574 6.719 1.00 89.25 104 CYS A C 1
ATOM 855 O O . CYS A 1 104 ? -7.551 6.649 5.578 1.00 89.25 104 CYS A O 1
ATOM 857 N N . ARG A 1 105 ? -7.413 7.150 7.770 1.00 90.81 105 ARG A N 1
ATOM 858 C CA . ARG A 1 105 ? -6.150 7.884 7.664 1.00 90.81 105 ARG A CA 1
ATOM 859 C C . ARG A 1 105 ? -5.024 6.966 7.199 1.00 90.81 105 ARG A C 1
ATOM 861 O O . ARG A 1 105 ? -4.328 7.336 6.263 1.00 90.81 105 ARG A O 1
ATOM 868 N N . MET A 1 106 ? -4.877 5.790 7.808 1.00 80.44 106 MET A N 1
ATOM 869 C CA . MET A 1 106 ? -3.851 4.814 7.426 1.00 80.44 106 MET A CA 1
ATOM 870 C C . MET A 1 106 ? -3.990 4.396 5.957 1.00 80.44 106 MET A C 1
ATOM 872 O O . MET A 1 106 ? -3.017 4.418 5.209 1.00 80.44 106 MET A O 1
ATOM 876 N N . THR A 1 107 ? -5.217 4.110 5.517 1.00 80.56 107 THR A N 1
ATOM 877 C CA . THR A 1 107 ? -5.497 3.774 4.112 1.00 80.56 107 THR A CA 1
ATOM 878 C C . THR A 1 107 ? -5.151 4.938 3.177 1.00 80.56 107 THR A C 1
ATOM 880 O O . THR A 1 107 ? -4.483 4.748 2.167 1.00 80.56 107 THR A O 1
ATOM 883 N N . SER A 1 108 ? -5.514 6.168 3.557 1.00 81.25 108 SER A N 1
ATOM 884 C CA . SER A 1 108 ? -5.210 7.370 2.766 1.00 81.25 108 SER A CA 1
ATOM 885 C C . SER A 1 108 ? -3.706 7.667 2.690 1.00 81.25 108 SER A C 1
ATOM 887 O O . SER A 1 108 ? -3.225 8.152 1.668 1.00 81.25 108 SER A O 1
ATOM 889 N N . GLU A 1 109 ? -2.953 7.406 3.763 1.00 79.12 109 GLU A N 1
ATOM 890 C CA . GLU A 1 109 ? -1.493 7.555 3.783 1.00 79.12 109 GLU A CA 1
ATOM 891 C C . GLU A 1 109 ? -0.821 6.555 2.833 1.00 79.12 109 GLU A C 1
ATOM 893 O O . GLU A 1 109 ? 0.087 6.944 2.096 1.00 79.12 109 GLU A O 1
ATOM 898 N N . LEU A 1 110 ? -1.305 5.310 2.787 1.00 75.81 110 LEU A N 1
ATOM 899 C CA . LEU A 1 110 ? -0.829 4.296 1.842 1.00 75.81 110 LEU A CA 1
ATOM 900 C C . LEU A 1 110 ? -1.146 4.673 0.389 1.00 75.81 110 LEU A C 1
ATOM 902 O O . LEU A 1 110 ? -0.242 4.660 -0.448 1.00 75.81 110 LEU A O 1
ATOM 906 N N . ASP A 1 111 ? -2.376 5.104 0.100 1.00 77.56 111 ASP A N 1
ATOM 907 C CA . ASP A 1 111 ? -2.765 5.587 -1.233 1.00 77.56 111 ASP A CA 1
ATOM 908 C C . ASP A 1 111 ? -1.883 6.759 -1.689 1.00 77.56 111 ASP A C 1
ATOM 910 O O . ASP A 1 111 ? -1.420 6.824 -2.834 1.00 77.56 111 ASP A O 1
ATOM 914 N N . GLN A 1 112 ? -1.603 7.693 -0.778 1.00 73.94 112 GLN A N 1
ATOM 915 C CA . GLN A 1 112 ? -0.740 8.832 -1.058 1.00 73.94 112 GLN A CA 1
ATOM 916 C C . GLN A 1 112 ? 0.711 8.399 -1.300 1.00 73.94 112 GLN A C 1
ATOM 918 O O . GLN A 1 112 ? 1.342 8.900 -2.234 1.00 73.94 112 GLN A O 1
ATOM 923 N N . ALA A 1 113 ? 1.251 7.485 -0.490 1.00 71.44 113 ALA A N 1
ATOM 924 C CA . ALA A 1 113 ? 2.597 6.950 -0.673 1.00 71.44 113 ALA A CA 1
ATOM 925 C C . ALA A 1 113 ? 2.734 6.243 -2.030 1.00 71.44 113 ALA A C 1
ATOM 927 O O . ALA A 1 113 ? 3.699 6.496 -2.755 1.00 71.44 113 ALA A O 1
ATOM 928 N N . TYR A 1 114 ? 1.729 5.453 -2.417 1.00 71.62 114 TYR A N 1
ATOM 929 C CA . TYR A 1 114 ? 1.646 4.810 -3.726 1.00 71.62 114 TYR A CA 1
ATOM 930 C C . TYR A 1 114 ? 1.682 5.845 -4.861 1.00 71.62 114 TYR A C 1
ATOM 932 O O . TYR A 1 114 ? 2.553 5.787 -5.733 1.00 71.62 114 TYR A O 1
ATOM 940 N N . LEU A 1 115 ? 0.816 6.866 -4.819 1.00 72.25 115 LEU A N 1
ATOM 941 C CA . LEU A 1 115 ? 0.792 7.944 -5.819 1.00 72.25 115 LEU A CA 1
ATOM 942 C C . LEU A 1 115 ? 2.123 8.704 -5.908 1.00 72.25 115 LEU A C 1
ATOM 944 O O . LEU A 1 115 ? 2.607 8.983 -7.010 1.00 72.25 115 LEU A O 1
ATOM 948 N N . VAL A 1 116 ? 2.732 9.034 -4.766 1.00 68.50 116 VAL A N 1
ATOM 949 C CA . VAL A 1 116 ? 4.044 9.697 -4.711 1.00 68.50 116 VAL A CA 1
ATOM 950 C C . VAL A 1 116 ? 5.134 8.798 -5.297 1.00 68.50 116 VAL A C 1
ATOM 952 O O . VAL A 1 116 ? 6.010 9.302 -6.003 1.00 68.50 116 VAL A O 1
ATOM 955 N N . GLY A 1 117 ? 5.059 7.483 -5.084 1.00 70.25 117 GLY A N 1
ATOM 956 C CA . GLY A 1 117 ? 5.934 6.491 -5.707 1.00 70.25 117 GLY A CA 1
ATOM 957 C C . GLY A 1 117 ? 5.904 6.576 -7.235 1.00 70.25 117 GLY A C 1
ATOM 958 O O . GLY A 1 117 ? 6.946 6.797 -7.857 1.00 70.25 117 GLY A O 1
ATOM 959 N N . TYR A 1 118 ? 4.715 6.531 -7.848 1.00 66.31 118 TYR A N 1
ATOM 960 C CA . TYR A 1 118 ? 4.575 6.694 -9.305 1.00 66.31 118 TYR A CA 1
ATOM 961 C C . TYR A 1 118 ? 5.059 8.051 -9.795 1.00 66.31 118 TYR A C 1
ATOM 963 O O . TYR A 1 118 ? 5.783 8.126 -10.786 1.00 66.31 118 TYR A O 1
ATOM 971 N N . GLN A 1 119 ? 4.695 9.136 -9.110 1.00 61.94 119 GLN A N 1
ATOM 972 C CA . GLN A 1 119 ? 5.151 10.475 -9.486 1.00 61.94 119 GLN A CA 1
ATOM 973 C C . GLN A 1 119 ? 6.676 10.585 -9.435 1.00 61.94 119 GLN A C 1
ATOM 975 O O . GLN A 1 119 ? 7.278 11.233 -10.292 1.00 61.94 119 GLN A O 1
ATOM 980 N N . THR A 1 120 ? 7.309 9.938 -8.459 1.00 65.62 120 THR A N 1
ATOM 981 C CA . THR A 1 120 ? 8.766 9.898 -8.322 1.00 65.62 120 THR A CA 1
ATOM 982 C C . THR A 1 120 ? 9.395 9.082 -9.447 1.00 65.62 120 THR A C 1
ATOM 984 O O . THR A 1 120 ? 10.312 9.576 -10.101 1.00 65.62 120 THR A O 1
ATOM 987 N N . ALA A 1 121 ? 8.861 7.897 -9.754 1.00 62.59 121 ALA A N 1
ATOM 988 C CA . ALA A 1 121 ? 9.314 7.080 -10.879 1.00 62.59 121 ALA A CA 1
ATOM 989 C C . ALA A 1 121 ? 9.190 7.825 -12.222 1.00 62.59 121 ALA A C 1
ATOM 991 O O . ALA A 1 121 ? 10.136 7.862 -13.009 1.00 62.59 121 ALA A O 1
ATOM 992 N N . ILE A 1 122 ? 8.062 8.508 -12.450 1.00 59.94 122 ILE A N 1
ATOM 993 C CA . ILE A 1 122 ? 7.835 9.348 -13.634 1.00 59.94 122 ILE A CA 1
ATOM 994 C C . ILE A 1 122 ? 8.828 10.514 -13.674 1.00 59.94 122 ILE A C 1
ATOM 996 O O . ILE A 1 122 ? 9.353 10.829 -14.736 1.00 59.94 122 ILE A O 1
ATOM 1000 N N . ARG A 1 123 ? 9.132 11.159 -12.543 1.00 55.97 123 ARG A N 1
ATOM 1001 C CA . ARG A 1 123 ? 10.134 12.238 -12.498 1.00 55.97 123 ARG A CA 1
ATOM 1002 C C . ARG A 1 123 ? 11.536 11.738 -12.824 1.00 55.97 123 ARG A C 1
ATOM 1004 O O . ARG A 1 123 ? 12.236 12.408 -13.573 1.00 55.97 123 ARG A O 1
ATOM 1011 N N . LEU A 1 124 ? 11.940 10.580 -12.305 1.00 58.59 124 LEU A N 1
ATOM 1012 C CA . LEU A 1 124 ? 13.222 9.957 -12.655 1.00 58.59 124 LEU A CA 1
ATOM 1013 C C . LEU A 1 124 ? 13.295 9.666 -14.163 1.00 58.59 124 LEU A C 1
ATOM 1015 O O . LEU A 1 124 ? 14.308 9.949 -14.801 1.00 58.59 124 LEU A O 1
ATOM 1019 N N . LEU A 1 125 ? 12.187 9.209 -14.747 1.00 55.44 125 LEU A N 1
ATOM 1020 C CA . LEU A 1 125 ? 12.038 9.015 -16.188 1.00 55.44 125 LEU A CA 1
ATOM 1021 C C . LEU A 1 125 ? 12.137 10.336 -16.970 1.00 55.44 125 LEU A C 1
ATOM 1023 O O . LEU A 1 125 ? 12.893 10.442 -17.927 1.00 55.44 125 LEU A O 1
ATOM 1027 N N . LEU A 1 126 ? 11.456 11.392 -16.532 1.00 53.81 126 LEU A N 1
ATOM 1028 C CA . LEU A 1 126 ? 11.510 12.704 -17.189 1.00 53.81 126 LEU A CA 1
ATOM 1029 C C . LEU A 1 126 ? 12.872 13.406 -17.053 1.00 53.81 126 LEU A C 1
ATOM 1031 O O . LEU A 1 126 ? 13.231 14.201 -17.916 1.00 53.81 126 LEU A O 1
ATOM 1035 N N . MET A 1 127 ? 13.646 13.113 -16.006 1.00 58.78 127 MET A N 1
ATOM 1036 C CA . MET A 1 127 ? 15.011 13.628 -15.826 1.00 58.78 127 MET A CA 1
ATOM 1037 C C . MET A 1 127 ? 16.057 12.889 -16.681 1.00 58.78 127 MET A C 1
ATOM 1039 O O . MET A 1 127 ? 17.247 13.172 -16.562 1.00 58.78 127 MET A O 1
ATOM 1043 N N . GLY A 1 128 ? 15.639 11.952 -17.541 1.00 51.59 128 GLY A N 1
ATOM 1044 C CA . GLY A 1 128 ? 16.532 11.207 -18.432 1.00 51.59 128 GLY A CA 1
ATOM 1045 C C . GLY A 1 128 ? 17.315 10.087 -17.743 1.00 51.59 128 GLY A C 1
ATOM 1046 O O . GLY A 1 128 ? 18.193 9.494 -18.364 1.00 51.59 128 GLY A O 1
ATOM 1047 N N . ILE A 1 129 ? 16.997 9.775 -16.480 1.00 57.19 129 ILE A N 1
ATOM 1048 C CA . ILE A 1 129 ? 17.527 8.594 -15.775 1.00 57.19 129 ILE A CA 1
ATOM 1049 C C . ILE A 1 129 ? 16.834 7.323 -16.302 1.00 57.19 129 ILE A C 1
ATOM 1051 O O . ILE A 1 129 ? 17.431 6.250 -16.314 1.00 57.19 129 ILE A O 1
ATOM 1055 N N . LEU A 1 130 ? 15.610 7.457 -16.827 1.00 46.81 130 LEU A N 1
ATOM 1056 C CA . LEU A 1 130 ? 14.979 6.490 -17.729 1.00 46.81 130 LEU A CA 1
ATOM 1057 C C . LEU A 1 130 ? 14.727 7.186 -19.088 1.00 46.81 130 LEU A C 1
ATOM 1059 O O . LEU A 1 130 ? 14.344 8.353 -19.083 1.00 46.81 130 LEU A O 1
ATOM 1063 N N . PRO A 1 131 ? 14.921 6.550 -20.258 1.00 48.88 131 PRO A N 1
ATOM 1064 C CA . PRO A 1 131 ? 14.815 7.252 -21.541 1.00 48.88 131 PRO A CA 1
ATOM 1065 C C . PRO A 1 131 ? 13.368 7.697 -21.830 1.00 48.88 131 PRO A C 1
ATOM 1067 O O . PRO A 1 131 ? 12.466 6.864 -21.888 1.00 48.88 131 PRO A O 1
ATOM 1070 N N . ALA A 1 132 ? 13.137 8.999 -22.028 1.00 42.38 132 ALA A N 1
ATOM 1071 C CA . ALA A 1 132 ? 11.810 9.574 -22.305 1.00 42.38 132 ALA A CA 1
ATOM 1072 C C . ALA A 1 132 ? 11.336 9.364 -23.762 1.00 42.38 132 ALA A C 1
ATOM 1074 O O . ALA A 1 132 ? 10.134 9.370 -24.052 1.00 42.38 132 ALA A O 1
ATOM 1075 N N . ASP A 1 133 ? 12.280 9.135 -24.676 1.00 46.66 133 ASP A N 1
ATOM 1076 C CA . ASP A 1 133 ? 12.055 9.088 -26.127 1.00 46.66 133 ASP A CA 1
ATOM 1077 C C . ASP A 1 133 ? 11.202 7.886 -26.565 1.00 46.66 133 ASP A C 1
ATOM 1079 O O . ASP A 1 133 ? 10.565 7.900 -27.618 1.00 46.66 133 ASP A O 1
ATOM 1083 N N . THR A 1 134 ? 11.135 6.847 -25.734 1.00 48.88 134 THR A N 1
ATOM 1084 C CA . THR A 1 134 ? 10.374 5.619 -25.986 1.00 48.88 134 THR A CA 1
ATOM 1085 C C . THR A 1 134 ? 8.894 5.719 -25.610 1.00 48.88 134 THR A C 1
ATOM 1087 O O . THR A 1 134 ? 8.101 4.929 -26.123 1.00 48.88 134 THR A O 1
ATOM 1090 N N . LEU A 1 135 ? 8.490 6.695 -24.783 1.00 44.56 135 LEU A N 1
ATOM 1091 C CA . LEU A 1 135 ? 7.091 6.876 -24.359 1.00 44.56 135 LEU A CA 1
ATOM 1092 C C . LEU A 1 135 ? 6.338 7.957 -25.151 1.00 44.56 135 LEU A C 1
ATOM 1094 O O . LEU A 1 135 ? 5.140 7.812 -25.383 1.00 44.56 135 LEU A O 1
ATOM 1098 N N . LEU A 1 136 ? 7.013 9.020 -25.601 1.00 47.19 136 LEU A N 1
ATOM 1099 C CA . LEU A 1 136 ? 6.347 10.178 -26.225 1.00 47.19 136 LEU A CA 1
ATOM 1100 C C . LEU A 1 136 ? 6.297 10.134 -27.763 1.00 47.19 136 LEU A C 1
ATOM 1102 O O . LEU A 1 136 ? 5.473 10.819 -28.371 1.00 47.19 136 LEU A O 1
ATOM 1106 N N . ALA A 1 137 ? 7.107 9.295 -28.417 1.00 45.62 137 ALA A N 1
ATOM 1107 C CA . ALA A 1 137 ? 7.219 9.273 -29.880 1.00 45.62 137 ALA A CA 1
ATOM 1108 C C . ALA A 1 137 ? 5.986 8.714 -30.629 1.00 45.62 137 ALA A C 1
ATOM 1110 O O . ALA A 1 137 ? 5.911 8.838 -31.852 1.00 45.62 137 ALA A O 1
ATOM 1111 N N . ARG A 1 138 ? 4.997 8.121 -29.938 1.00 44.66 138 ARG A N 1
ATOM 1112 C CA . ARG A 1 138 ? 3.782 7.578 -30.582 1.00 44.66 138 ARG A CA 1
ATOM 1113 C C . ARG A 1 138 ? 2.653 8.586 -30.802 1.00 44.66 138 ARG A C 1
ATOM 1115 O O . ARG A 1 138 ? 1.783 8.302 -31.615 1.00 44.66 138 ARG A O 1
ATOM 1122 N N . ASN A 1 139 ? 2.697 9.767 -30.185 1.00 42.84 139 ASN A N 1
ATOM 1123 C CA . ASN A 1 139 ? 1.670 10.798 -30.398 1.00 42.84 139 ASN A CA 1
ATOM 1124 C C . ASN A 1 139 ? 2.004 11.771 -31.545 1.00 42.84 139 ASN A C 1
ATOM 1126 O O . ASN A 1 139 ? 1.208 12.652 -31.846 1.00 42.84 139 ASN A O 1
ATOM 1130 N N . ALA A 1 140 ? 3.165 11.624 -32.196 1.00 41.47 140 ALA A N 1
ATOM 1131 C CA . ALA A 1 140 ? 3.615 12.516 -33.272 1.00 41.47 140 ALA A CA 1
ATOM 1132 C C . ALA A 1 140 ? 3.401 11.955 -34.692 1.00 41.47 140 ALA A C 1
ATOM 1134 O O . ALA A 1 140 ? 3.760 12.611 -35.665 1.00 41.47 140 ALA A O 1
ATOM 1135 N N . ARG A 1 141 ? 2.826 10.753 -34.834 1.00 42.28 141 ARG A N 1
ATOM 1136 C CA . ARG A 1 141 ? 2.459 10.172 -36.137 1.00 42.28 141 ARG A CA 1
ATOM 1137 C C . ARG A 1 141 ? 0.942 10.061 -36.267 1.00 42.28 141 ARG A C 1
ATOM 1139 O O . ARG A 1 141 ? 0.405 8.966 -36.368 1.00 42.28 141 ARG A O 1
ATOM 1146 N N . HIS A 1 142 ? 0.260 11.201 -36.239 1.00 37.44 142 HIS A N 1
ATOM 1147 C CA . HIS A 1 142 ? -0.980 11.316 -36.997 1.00 37.44 142 HIS A CA 1
ATOM 1148 C C . HIS A 1 142 ? -0.567 11.555 -38.451 1.00 37.44 142 HIS A C 1
ATOM 1150 O O . HIS A 1 142 ? 0.019 12.591 -38.765 1.00 37.44 142 HIS A O 1
ATOM 1156 N N . GLU A 1 143 ? -0.777 10.556 -39.307 1.00 42.34 143 GLU A N 1
ATOM 1157 C CA . GLU A 1 143 ? -0.719 10.746 -40.756 1.00 42.34 143 GLU A CA 1
ATOM 1158 C C . GLU A 1 143 ? -1.779 11.791 -41.149 1.00 42.34 143 GLU A C 1
ATOM 1160 O O . GLU A 1 143 ? -2.889 11.738 -40.611 1.00 42.34 143 GLU A O 1
ATOM 1165 N N . PRO A 1 144 ? -1.463 12.769 -42.016 1.00 39.47 144 PRO A N 1
ATOM 1166 C CA . PRO A 1 144 ? -2.487 13.642 -42.568 1.00 39.47 144 PRO A CA 1
ATOM 1167 C C . PRO A 1 144 ? -3.425 12.795 -43.433 1.00 39.47 144 PRO A C 1
ATOM 1169 O O . PRO A 1 144 ? -2.971 12.085 -44.329 1.00 39.47 144 PRO A O 1
ATOM 1172 N N . GLU A 1 145 ? -4.721 12.854 -43.134 1.00 40.50 145 GLU A N 1
ATOM 1173 C CA . GLU A 1 145 ? -5.768 12.290 -43.982 1.00 40.50 145 GLU A CA 1
ATOM 1174 C C . GLU A 1 145 ? -5.652 12.922 -45.379 1.00 40.50 145 GLU A C 1
ATOM 1176 O O . GLU A 1 145 ? -5.642 14.147 -45.520 1.00 40.50 145 GLU A O 1
ATOM 1181 N N . GLU A 1 146 ? -5.509 12.089 -46.412 1.00 45.31 146 GLU A N 1
ATOM 1182 C CA . GLU A 1 146 ? -5.641 12.524 -47.800 1.00 45.31 146 GLU A CA 1
ATOM 1183 C C . GLU A 1 146 ? -7.093 12.975 -48.021 1.00 45.31 146 GLU A C 1
ATOM 1185 O O . GLU A 1 146 ? -7.999 12.154 -48.173 1.00 45.31 146 GLU A O 1
ATOM 1190 N N . GLU A 1 147 ? -7.330 14.287 -48.030 1.00 38.59 147 GLU A N 1
ATOM 1191 C CA . GLU A 1 147 ? -8.552 14.853 -48.598 1.00 38.59 147 GLU A CA 1
ATOM 1192 C C . GLU A 1 147 ? -8.508 14.666 -50.125 1.00 38.59 147 GLU A C 1
ATOM 1194 O O . GLU A 1 147 ? -7.905 15.444 -50.866 1.00 38.59 147 GLU A O 1
ATOM 1199 N N . GLU A 1 148 ? -9.156 13.601 -50.606 1.00 45.91 148 GLU A N 1
ATOM 1200 C CA . GLU A 1 148 ? -9.660 13.527 -51.978 1.00 45.91 148 GLU A CA 1
ATOM 1201 C C . GLU A 1 148 ? -10.682 14.657 -52.195 1.00 45.91 148 GLU A C 1
ATOM 1203 O O . GLU A 1 148 ? -11.878 14.481 -51.955 1.00 45.91 148 GLU A O 1
ATOM 1208 N N . GLU A 1 149 ? -10.249 15.806 -52.715 1.00 37.44 149 GLU A N 1
ATOM 1209 C CA . GLU A 1 149 ? -11.171 16.760 -53.335 1.00 37.44 149 GLU A CA 1
ATOM 1210 C C . GLU A 1 149 ? -11.165 16.565 -54.857 1.00 37.44 149 GLU A C 1
ATOM 1212 O O . GLU A 1 149 ? -10.316 17.054 -55.601 1.00 37.44 149 GLU A O 1
ATOM 1217 N N . LYS A 1 150 ? -12.145 15.784 -55.325 1.00 42.69 150 LYS A N 1
ATOM 1218 C CA . LYS A 1 150 ? -12.582 15.761 -56.723 1.00 42.69 150 LYS A CA 1
ATOM 1219 C C . LYS A 1 150 ? -13.152 17.130 -57.097 1.00 42.69 150 LYS A C 1
ATOM 1221 O O . LYS A 1 150 ? -14.252 17.453 -56.648 1.00 42.69 150 LYS A O 1
ATOM 1226 N N . THR A 1 151 ? -12.528 17.846 -58.030 1.00 45.25 151 THR A N 1
ATOM 1227 C CA . THR A 1 151 ? -13.228 18.399 -59.211 1.00 45.25 151 THR A CA 1
ATOM 1228 C C . THR A 1 151 ? -12.269 18.745 -60.340 1.00 45.25 151 THR A C 1
ATOM 1230 O O . THR A 1 151 ? -11.204 19.334 -60.065 1.00 45.25 151 THR A O 1
#

Radius of gyration: 24.16 Å; chains: 1; bounding box: 48×33×90 Å